Protein AF-A0A9E5ZB13-F1 (afdb_monomer_lite)

Foldseek 3Di:
DDDDDPDDPPDDPPDDDPPPPPDDDDDPVCCPDPNVPDDPVNVVVVVCLVVVPDDPVDPPPDAPAQWDWDQDPVRDTDTDRDDDQWGAHPVGDIDGDPPRDDPVNDDPPPCDPVNVDPPD

Secondary structure (DSSP, 8-state):
---------S------S---TTS----TTGGGSGGGG--HHHHHHHHHHHS-SS----S-----TTEEEEE-TTS-EEEEE--SSEEE-TTS-EEEPTT-S-GGGSPTTTS-TTTT----

Radius of gyration: 36.67 Å; chains: 1; bounding box: 82×42×109 Å

Structure (mmCIF, N/CA/C/O backbone):
data_AF-A0A9E5ZB13-F1
#
_entry.id   AF-A0A9E5ZB13-F1
#
loop_
_atom_site.group_PDB
_atom_site.id
_atom_site.type_symbol
_atom_site.label_atom_id
_atom_site.label_alt_id
_atom_site.label_comp_id
_atom_site.label_asym_id
_atom_site.label_entity_id
_atom_site.label_seq_id
_atom_site.pdbx_PDB_ins_code
_atom_site.Cartn_x
_atom_site.Cartn_y
_atom_site.Cartn_z
_atom_site.occupancy
_atom_site.B_iso_or_equiv
_atom_site.auth_seq_id
_atom_site.auth_comp_id
_atom_site.auth_asym_id
_atom_site.auth_atom_id
_atom_site.pdbx_PDB_model_num
ATOM 1 N N . MET A 1 1 ? 55.269 -24.039 -72.974 1.00 47.28 1 MET A N 1
ATOM 2 C CA . MET A 1 1 ? 54.910 -24.785 -71.750 1.00 47.28 1 MET A CA 1
ATOM 3 C C . MET A 1 1 ? 53.584 -24.228 -71.261 1.00 47.28 1 MET A C 1
ATOM 5 O O . MET A 1 1 ? 53.558 -23.143 -70.702 1.00 47.28 1 MET A O 1
ATOM 9 N N . VAL A 1 2 ? 52.473 -24.864 -71.638 1.00 56.59 2 VAL A N 1
ATOM 10 C CA . VAL A 1 2 ? 51.118 -24.350 -71.385 1.00 56.59 2 VAL A CA 1
ATOM 11 C C . VAL A 1 2 ? 50.408 -25.305 -70.431 1.00 56.59 2 VAL A C 1
ATOM 13 O O . VAL A 1 2 ? 50.474 -26.515 -70.625 1.00 56.59 2 VAL A O 1
ATOM 16 N N . LYS A 1 3 ? 49.658 -24.691 -69.510 1.00 50.47 3 LYS A N 1
ATOM 17 C CA . LYS A 1 3 ? 48.569 -25.216 -68.669 1.00 50.47 3 LYS A CA 1
ATOM 18 C C . LYS A 1 3 ? 48.959 -25.617 -67.244 1.00 50.47 3 LYS A C 1
ATOM 20 O O . LYS A 1 3 ? 49.215 -26.768 -66.920 1.00 50.47 3 LYS A O 1
ATOM 25 N N . SER A 1 4 ? 48.882 -24.593 -66.391 1.00 66.25 4 SER A N 1
ATOM 26 C CA . SER A 1 4 ? 48.310 -24.661 -65.043 1.00 66.25 4 SER A CA 1
ATOM 27 C C . SER A 1 4 ? 47.117 -25.620 -64.991 1.00 66.25 4 SER A C 1
ATOM 29 O O . SER A 1 4 ? 46.242 -25.573 -65.859 1.00 66.25 4 SER A O 1
ATOM 31 N N . SER A 1 5 ? 47.077 -26.489 -63.984 1.00 53.31 5 SER A N 1
ATOM 32 C CA . SER A 1 5 ? 45.902 -27.291 -63.639 1.00 53.31 5 SER A CA 1
ATOM 33 C C . SER A 1 5 ? 45.980 -27.686 -62.167 1.00 53.31 5 SER A C 1
ATOM 35 O O . SER A 1 5 ? 46.468 -28.763 -61.832 1.00 53.31 5 SER A O 1
ATOM 37 N N . ILE A 1 6 ? 45.490 -26.821 -61.275 1.00 57.84 6 ILE A N 1
ATOM 38 C CA . ILE A 1 6 ? 45.110 -27.255 -59.928 1.00 57.84 6 ILE A CA 1
ATOM 39 C C . ILE A 1 6 ? 43.789 -28.025 -60.081 1.00 57.84 6 ILE A C 1
ATOM 41 O O . ILE A 1 6 ? 42.693 -27.479 -60.182 1.00 57.84 6 ILE A O 1
ATOM 45 N N . SER A 1 7 ? 43.928 -29.327 -60.309 1.00 52.50 7 SER A N 1
ATOM 46 C CA . SER A 1 7 ? 42.820 -30.241 -60.554 1.00 52.50 7 SER A CA 1
ATOM 47 C C . SER A 1 7 ? 41.974 -30.389 -59.288 1.00 52.50 7 SER A C 1
ATOM 49 O O . SER A 1 7 ? 42.407 -31.028 -58.337 1.00 52.50 7 SER A O 1
ATOM 51 N N . LYS A 1 8 ? 40.762 -29.817 -59.314 1.00 58.50 8 LYS A N 1
ATOM 52 C CA . LYS A 1 8 ? 39.548 -30.274 -58.609 1.00 58.50 8 LYS A CA 1
ATOM 53 C C . LYS A 1 8 ? 39.780 -30.932 -57.235 1.00 58.50 8 LYS A C 1
ATOM 55 O O . LYS A 1 8 ? 39.592 -32.134 -57.080 1.00 58.50 8 LYS A O 1
ATOM 60 N N . VAL A 1 9 ? 40.031 -30.122 -56.212 1.00 54.69 9 VAL A N 1
ATOM 61 C CA . VAL A 1 9 ? 39.358 -30.353 -54.926 1.00 54.69 9 VAL A CA 1
ATOM 62 C C . VAL A 1 9 ? 38.198 -29.361 -54.873 1.00 54.69 9 VAL A C 1
ATOM 64 O O . VAL A 1 9 ? 38.445 -28.160 -54.966 1.00 54.69 9 VAL A O 1
ATOM 67 N N . PRO A 1 10 ? 36.932 -29.805 -54.817 1.00 63.12 10 PRO A N 1
ATOM 68 C CA . PRO A 1 10 ? 35.786 -28.902 -54.930 1.00 63.12 10 PRO A CA 1
ATOM 69 C C . PRO A 1 10 ? 35.593 -27.932 -53.744 1.00 63.12 10 PRO A C 1
ATOM 71 O O . PRO A 1 10 ? 34.602 -27.219 -53.732 1.00 63.12 10 PRO A O 1
ATOM 74 N N . PHE A 1 11 ? 36.542 -27.827 -52.807 1.00 57.78 11 PHE A N 1
ATOM 75 C CA . PHE A 1 11 ? 36.650 -26.732 -51.836 1.00 57.78 11 PHE A CA 1
ATOM 76 C C . PHE A 1 11 ? 38.134 -26.419 -51.586 1.00 57.78 11 PHE A C 1
ATOM 78 O O . PHE A 1 11 ? 38.771 -26.996 -50.707 1.00 57.78 11 PHE A O 1
ATOM 85 N N . ALA A 1 12 ? 38.726 -25.530 -52.383 1.00 50.41 12 ALA A N 1
ATOM 86 C CA . ALA A 1 12 ? 39.995 -24.918 -52.004 1.00 50.41 12 ALA A CA 1
ATOM 87 C C . ALA A 1 12 ? 39.713 -23.906 -50.883 1.00 50.41 12 ALA A C 1
ATOM 89 O O . ALA A 1 12 ? 38.945 -22.967 -51.086 1.00 50.41 12 ALA A O 1
ATOM 90 N N . ILE A 1 13 ? 40.315 -24.086 -49.705 1.00 57.66 13 ILE A N 1
ATOM 91 C CA . ILE A 1 13 ? 40.350 -23.031 -48.687 1.00 57.66 13 ILE A CA 1
ATOM 92 C C . ILE A 1 13 ? 41.216 -21.902 -49.259 1.00 57.66 13 ILE A C 1
ATOM 94 O O . ILE A 1 13 ? 42.441 -22.021 -49.310 1.00 57.66 13 ILE A O 1
ATOM 98 N N . SER A 1 14 ? 40.588 -20.817 -49.716 1.00 54.59 14 SER A N 1
ATOM 99 C CA . SER A 1 14 ? 41.274 -19.541 -49.938 1.00 54.59 14 SER A CA 1
ATOM 100 C C . SER A 1 14 ? 41.779 -19.043 -48.588 1.00 54.59 14 SER A C 1
ATOM 102 O O . SER A 1 14 ? 41.027 -18.461 -47.815 1.00 54.59 14 SER A O 1
ATOM 104 N N . SER A 1 15 ? 43.045 -19.305 -48.273 1.00 68.44 15 SER A N 1
ATOM 105 C CA . SER A 1 15 ? 43.731 -18.634 -47.171 1.00 68.44 15 SER A CA 1
ATOM 106 C C . SER A 1 15 ? 44.442 -17.379 -47.681 1.00 68.44 15 SER A C 1
ATOM 108 O O . SER A 1 15 ? 44.841 -17.330 -48.848 1.00 68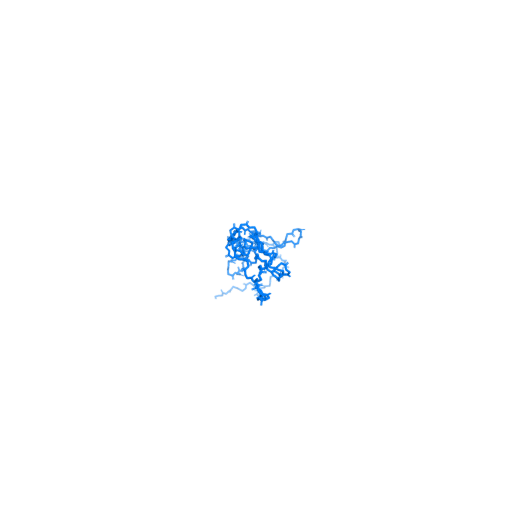.44 15 SER A O 1
ATOM 110 N N . ARG A 1 16 ? 44.665 -16.424 -46.760 1.00 59.31 16 ARG A N 1
ATOM 111 C CA . ARG A 1 16 ? 45.236 -15.062 -46.904 1.00 59.31 16 ARG A CA 1
ATOM 112 C C . ARG A 1 16 ? 44.113 -14.043 -47.101 1.00 59.31 16 ARG A C 1
ATOM 114 O O . ARG A 1 16 ? 43.695 -13.784 -48.215 1.00 59.31 16 ARG A O 1
ATOM 121 N N . VAL A 1 17 ? 43.528 -13.483 -46.058 1.00 51.56 17 VAL A N 1
ATOM 122 C CA . VAL A 1 17 ? 44.111 -12.833 -44.875 1.00 51.56 17 VAL A CA 1
ATOM 123 C C . VAL A 1 17 ? 43.334 -13.368 -43.660 1.00 51.56 17 VAL A C 1
ATOM 125 O O . VAL A 1 17 ? 42.331 -14.047 -43.854 1.00 51.56 17 VAL A O 1
ATOM 128 N N . ALA A 1 18 ? 43.727 -13.111 -42.413 1.00 53.81 18 ALA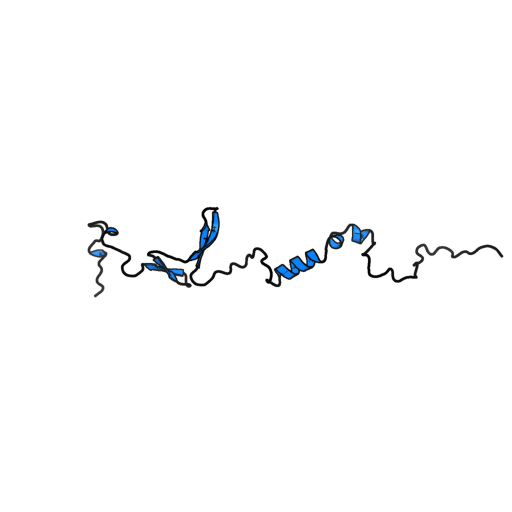 A N 1
ATOM 129 C CA . ALA A 1 18 ? 42.677 -13.033 -41.399 1.00 53.81 18 ALA A CA 1
ATOM 130 C C . ALA A 1 18 ? 41.688 -11.997 -41.948 1.00 53.81 18 ALA A C 1
ATOM 132 O O . ALA A 1 18 ? 42.074 -10.835 -42.084 1.00 53.81 18 ALA A O 1
ATOM 133 N N . ASP A 1 19 ? 40.510 -12.429 -42.412 1.00 62.50 19 ASP A N 1
ATOM 134 C CA . ASP A 1 19 ? 39.435 -11.482 -42.656 1.00 62.50 19 ASP A CA 1
ATOM 135 C C . ASP A 1 19 ? 39.287 -10.766 -41.327 1.00 62.50 19 ASP A C 1
ATOM 137 O O . ASP A 1 19 ? 39.143 -11.398 -40.276 1.00 62.50 19 ASP A O 1
ATOM 141 N N . SER A 1 20 ? 39.613 -9.484 -41.375 1.00 55.00 20 SER A N 1
ATOM 142 C CA . SER A 1 20 ? 39.832 -8.662 -40.207 1.00 55.00 20 SER A CA 1
ATOM 143 C C . SER A 1 20 ? 38.664 -8.910 -39.260 1.00 55.00 20 SER A C 1
ATOM 145 O O . SER A 1 20 ? 37.521 -8.727 -39.676 1.00 55.00 20 SER A O 1
ATOM 147 N N . LEU A 1 21 ? 38.946 -9.326 -38.018 1.00 56.09 21 LEU A N 1
ATOM 148 C CA . LEU A 1 21 ? 37.982 -9.513 -36.921 1.00 56.09 21 LEU A CA 1
ATOM 149 C C . LEU A 1 21 ? 37.303 -8.177 -36.530 1.00 56.09 21 LEU A C 1
ATOM 151 O O . LEU A 1 21 ? 37.209 -7.830 -35.358 1.00 56.09 21 LEU A O 1
ATOM 155 N N . ALA A 1 22 ? 36.894 -7.367 -37.502 1.00 60.69 22 ALA A N 1
ATOM 156 C CA . ALA A 1 22 ? 36.469 -5.996 -37.306 1.00 60.69 22 ALA A CA 1
ATOM 157 C C . ALA A 1 22 ? 35.208 -5.610 -38.086 1.00 60.69 22 ALA A C 1
ATOM 159 O O . ALA A 1 22 ? 34.752 -4.500 -37.872 1.00 60.69 22 ALA A O 1
ATOM 160 N N . ASN A 1 23 ? 34.602 -6.467 -38.926 1.00 60.03 23 ASN A N 1
ATOM 161 C CA . ASN A 1 23 ? 33.357 -6.102 -39.627 1.00 60.03 23 ASN A CA 1
ATOM 162 C C . ASN A 1 23 ? 32.342 -7.261 -39.757 1.00 60.03 23 ASN A C 1
ATOM 164 O O . ASN A 1 23 ? 31.840 -7.514 -40.849 1.00 60.03 23 ASN A O 1
ATOM 168 N N . GLY A 1 24 ? 32.018 -7.936 -38.649 1.00 65.56 24 GLY A N 1
ATOM 169 C CA . GLY A 1 24 ? 30.868 -8.852 -38.556 1.00 65.56 24 GLY A CA 1
ATOM 170 C C . GLY A 1 24 ? 31.017 -10.216 -39.248 1.00 65.56 24 GLY A C 1
ATOM 171 O O . GLY A 1 24 ? 31.921 -10.450 -40.046 1.00 65.56 24 GLY A O 1
ATOM 172 N N . GLU A 1 25 ? 30.118 -11.142 -38.910 1.00 73.81 25 GLU A N 1
ATOM 173 C CA . GLU A 1 25 ? 30.077 -12.492 -39.482 1.00 73.81 25 GLU A CA 1
ATOM 174 C C . GLU A 1 25 ? 29.278 -12.522 -40.803 1.00 73.81 25 GLU A C 1
ATOM 176 O O . GLU A 1 25 ? 28.158 -12.014 -40.885 1.00 73.81 25 GLU A O 1
ATOM 181 N N . TYR A 1 26 ? 29.839 -13.140 -41.853 1.00 74.06 26 TYR A N 1
ATOM 182 C CA . TYR A 1 26 ? 29.246 -13.197 -43.204 1.00 74.06 26 TYR A CA 1
ATOM 183 C C . TYR A 1 26 ? 28.612 -14.544 -43.577 1.00 74.06 26 TYR A C 1
ATOM 185 O O . TYR A 1 26 ? 28.092 -14.680 -44.689 1.00 74.06 26 TYR A O 1
ATOM 193 N N . ASP A 1 27 ? 28.640 -15.535 -42.686 1.00 80.19 27 ASP A N 1
ATOM 194 C CA . ASP A 1 27 ? 28.044 -16.846 -42.948 1.00 80.19 27 ASP A CA 1
ATOM 195 C C . ASP A 1 27 ? 26.530 -16.712 -43.253 1.00 80.19 27 ASP A C 1
ATOM 197 O O . ASP A 1 27 ? 25.784 -16.147 -42.443 1.00 80.19 27 ASP A O 1
ATOM 201 N N . PRO A 1 28 ? 26.044 -17.215 -44.410 1.00 83.75 28 PRO A N 1
ATOM 202 C CA . PRO A 1 28 ? 24.628 -17.190 -44.770 1.00 83.75 28 PRO A CA 1
ATOM 203 C C . PRO A 1 28 ? 23.684 -17.820 -43.741 1.00 83.75 28 PRO A C 1
ATOM 205 O O . PRO A 1 28 ? 22.526 -17.402 -43.678 1.00 83.75 28 PRO A O 1
ATOM 208 N N . ILE A 1 29 ? 24.143 -18.806 -42.959 1.00 86.38 29 ILE A N 1
ATOM 209 C CA . ILE A 1 29 ? 23.334 -19.434 -41.902 1.00 86.38 29 ILE A CA 1
ATOM 210 C C . ILE A 1 29 ? 23.226 -18.495 -40.701 1.00 86.38 29 ILE A C 1
ATOM 212 O O . ILE A 1 29 ? 22.122 -18.232 -40.222 1.00 86.38 29 ILE A O 1
ATOM 216 N N . PHE A 1 30 ? 24.353 -17.934 -40.255 1.00 84.19 30 PHE A N 1
ATOM 217 C CA . PHE A 1 30 ? 24.375 -16.972 -39.157 1.00 84.19 30 PHE A CA 1
ATOM 218 C C . PHE A 1 30 ? 23.485 -15.758 -39.446 1.00 84.19 30 PHE A C 1
ATOM 220 O O . PHE A 1 30 ? 22.622 -15.433 -38.632 1.00 84.19 30 PHE A O 1
ATOM 227 N N . ARG A 1 31 ? 23.595 -15.155 -40.639 1.00 84.12 31 ARG A N 1
ATOM 228 C CA . ARG A 1 31 ? 22.816 -13.962 -41.039 1.00 84.12 31 ARG A CA 1
ATOM 229 C C . ARG A 1 31 ? 21.296 -14.167 -41.106 1.00 84.12 31 ARG A C 1
ATOM 231 O O . ARG A 1 31 ? 20.563 -13.185 -41.141 1.00 84.12 31 ARG A O 1
ATOM 238 N N . GLN A 1 32 ? 20.818 -15.409 -41.163 1.00 88.25 32 GLN A N 1
ATOM 239 C CA . GLN A 1 32 ? 19.384 -15.743 -41.131 1.00 88.25 32 GLN A CA 1
ATOM 240 C C . GLN A 1 32 ? 18.918 -16.222 -39.753 1.00 88.25 32 GLN A C 1
ATOM 242 O O . GLN A 1 32 ? 17.731 -16.471 -39.546 1.00 88.25 32 GLN A O 1
ATOM 247 N N . SER A 1 33 ? 19.847 -16.387 -38.814 1.00 89.81 33 SER A N 1
ATOM 248 C CA . SER A 1 33 ? 19.545 -16.870 -37.477 1.00 89.81 33 SER A CA 1
ATOM 249 C C . SER A 1 33 ? 19.023 -15.752 -36.575 1.00 89.81 33 SER A C 1
ATOM 251 O O . SER A 1 33 ? 19.304 -14.569 -36.774 1.00 89.81 33 SER A O 1
ATOM 253 N N . VAL A 1 34 ? 18.338 -16.154 -35.506 1.00 87.81 34 VAL A N 1
ATOM 254 C CA . VAL A 1 34 ? 17.961 -15.259 -34.401 1.00 87.81 34 VAL A CA 1
ATOM 255 C C . VAL A 1 34 ? 19.177 -14.635 -33.705 1.00 87.81 34 VAL A C 1
ATOM 257 O O . VAL A 1 34 ? 19.052 -13.575 -33.103 1.00 87.81 34 VAL A O 1
ATOM 260 N N . ALA A 1 35 ? 20.358 -15.256 -33.813 1.00 86.81 35 ALA A N 1
ATOM 261 C CA . ALA A 1 35 ? 21.582 -14.787 -33.171 1.00 86.81 35 ALA A CA 1
ATOM 262 C C . ALA A 1 35 ? 22.203 -13.572 -33.878 1.00 86.81 35 ALA A C 1
ATOM 264 O O . ALA A 1 35 ? 22.810 -12.740 -33.214 1.00 86.81 35 ALA A O 1
ATOM 265 N N . SER A 1 36 ? 22.004 -13.411 -35.195 1.00 88.00 36 SER A N 1
ATOM 266 C CA . SER A 1 36 ? 22.532 -12.252 -35.938 1.00 88.00 36 SER A CA 1
ATOM 267 C C . SER A 1 36 ? 21.897 -10.924 -35.520 1.00 88.00 36 SER A C 1
ATOM 269 O O . SER A 1 36 ? 22.459 -9.873 -35.824 1.00 88.00 36 SER A O 1
ATOM 271 N N . GLY A 1 37 ? 20.724 -10.959 -34.885 1.00 87.12 37 GLY A N 1
ATOM 272 C CA . GLY A 1 37 ? 20.038 -9.772 -34.380 1.00 87.12 37 GLY A CA 1
ATOM 273 C C . GLY A 1 37 ? 20.436 -9.383 -32.959 1.00 87.12 37 GLY A C 1
ATOM 274 O O . GLY A 1 37 ? 20.004 -8.331 -32.509 1.00 87.12 37 GLY A O 1
ATOM 275 N N . ILE A 1 38 ? 21.229 -10.208 -32.265 1.00 89.19 38 ILE A N 1
ATOM 276 C CA . ILE A 1 38 ? 21.681 -9.914 -30.904 1.00 89.19 38 ILE A CA 1
ATOM 277 C C . ILE A 1 38 ? 22.821 -8.902 -30.988 1.00 89.19 38 ILE A C 1
ATOM 279 O O . ILE A 1 38 ? 23.885 -9.167 -31.548 1.00 89.19 38 ILE A O 1
ATOM 283 N N . THR A 1 39 ? 22.584 -7.732 -30.421 1.00 88.88 39 THR A N 1
ATOM 284 C CA . THR A 1 39 ? 23.515 -6.609 -30.371 1.00 88.88 39 THR A CA 1
ATOM 285 C C . THR A 1 39 ? 24.145 -6.476 -28.9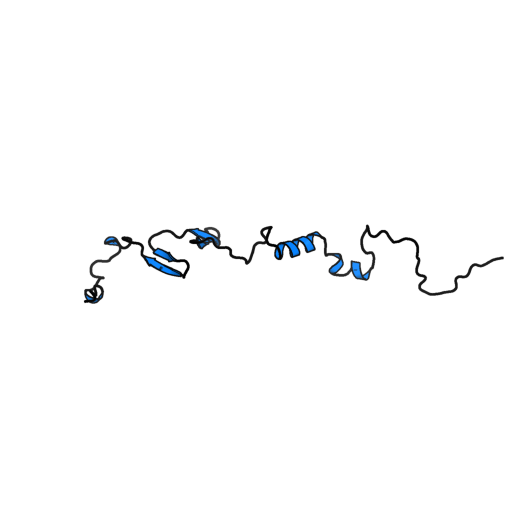86 1.00 88.88 39 THR A C 1
ATOM 287 O O . THR A 1 39 ? 23.709 -7.090 -28.010 1.00 88.88 39 THR A O 1
ATOM 290 N N . SER A 1 40 ? 25.169 -5.626 -28.867 1.00 85.88 40 SER A N 1
ATOM 291 C CA . SER A 1 40 ? 25.700 -5.232 -27.558 1.00 85.88 40 SER A CA 1
ATOM 292 C C . SER A 1 40 ? 24.627 -4.601 -26.664 1.00 85.88 40 SER A C 1
ATOM 294 O O . SER A 1 40 ? 24.681 -4.796 -25.455 1.00 85.88 40 SER A O 1
ATOM 296 N N . ASP A 1 41 ? 23.630 -3.921 -27.241 1.00 84.44 41 ASP A N 1
ATOM 297 C CA . ASP A 1 41 ? 22.517 -3.331 -26.492 1.00 84.44 41 ASP A CA 1
ATOM 298 C C . ASP A 1 41 ? 21.606 -4.404 -25.886 1.00 84.44 41 ASP A C 1
ATOM 300 O O . ASP A 1 41 ? 21.151 -4.251 -24.754 1.00 84.44 41 ASP A O 1
ATOM 304 N N . ASP A 1 42 ? 21.370 -5.513 -26.595 1.00 86.12 42 AS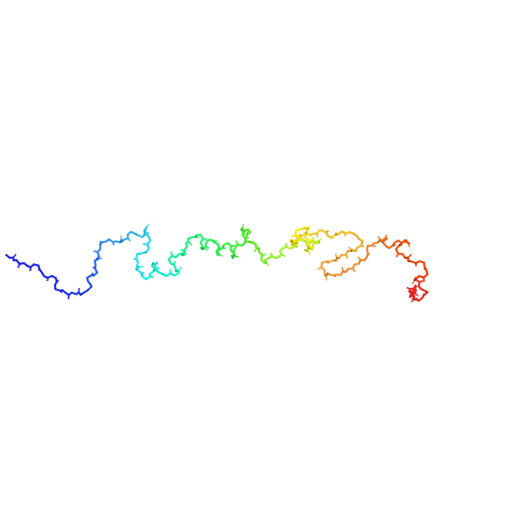P A N 1
ATOM 305 C CA . ASP A 1 42 ? 20.595 -6.642 -26.066 1.00 86.12 42 ASP A CA 1
ATOM 306 C C . ASP A 1 42 ? 21.310 -7.287 -24.871 1.00 86.12 42 ASP A C 1
ATOM 308 O O . ASP A 1 42 ? 20.691 -7.546 -23.838 1.00 86.12 42 ASP A O 1
ATOM 312 N N . ILE A 1 43 ? 22.634 -7.458 -24.969 1.00 83.75 43 ILE A N 1
ATOM 313 C CA . ILE A 1 43 ? 23.472 -7.985 -23.880 1.00 83.75 43 ILE A CA 1
ATOM 314 C C . ILE A 1 43 ? 23.487 -7.019 -22.689 1.00 83.75 43 ILE A C 1
ATOM 316 O O . ILE A 1 43 ? 23.382 -7.460 -21.548 1.00 83.75 43 ILE A O 1
ATOM 320 N N . VAL A 1 44 ? 23.590 -5.707 -22.931 1.00 83.81 44 VAL A N 1
ATOM 321 C CA . VAL A 1 44 ? 23.540 -4.681 -21.876 1.00 83.81 44 VAL A CA 1
ATOM 322 C C . VAL A 1 44 ? 22.183 -4.673 -21.181 1.00 83.81 44 VAL A C 1
ATOM 324 O O . VAL A 1 44 ? 22.143 -4.553 -19.963 1.00 83.81 44 VAL A O 1
ATOM 327 N N . ARG A 1 45 ? 21.078 -4.849 -21.913 1.00 81.44 45 ARG A N 1
ATOM 328 C CA . ARG A 1 45 ? 19.732 -4.923 -21.325 1.00 81.44 45 ARG A CA 1
ATOM 329 C C . ARG A 1 45 ? 19.558 -6.153 -20.439 1.00 81.44 45 ARG A C 1
ATOM 331 O O . ARG A 1 45 ? 19.062 -6.012 -19.329 1.00 81.44 45 ARG A O 1
ATOM 338 N N . TRP A 1 46 ? 20.001 -7.329 -20.885 1.00 84.75 46 TRP A N 1
ATOM 339 C CA . TRP A 1 46 ? 19.978 -8.535 -20.048 1.00 84.75 46 TRP A CA 1
ATOM 340 C C . TRP A 1 46 ? 20.905 -8.413 -18.841 1.00 84.75 46 TRP A C 1
ATOM 342 O O . TRP A 1 46 ? 20.530 -8.812 -17.746 1.00 84.75 46 TRP A O 1
ATOM 352 N N . ASN A 1 47 ? 22.092 -7.825 -19.021 1.00 75.69 47 ASN A N 1
ATOM 353 C CA . ASN A 1 47 ? 23.005 -7.570 -17.912 1.00 75.69 47 ASN A CA 1
ATOM 354 C C . ASN A 1 47 ? 22.438 -6.534 -16.925 1.00 75.69 47 ASN A C 1
ATOM 356 O O . ASN A 1 47 ? 22.616 -6.687 -15.726 1.00 75.69 47 ASN A O 1
ATOM 360 N N . GLY A 1 48 ? 21.725 -5.514 -17.401 1.00 68.50 48 GLY A N 1
ATOM 361 C CA . GLY A 1 48 ? 21.039 -4.535 -16.556 1.00 68.50 48 GLY A CA 1
ATOM 362 C C . GLY A 1 48 ? 19.900 -5.148 -15.739 1.00 68.50 48 GLY A C 1
ATOM 363 O O . GLY A 1 48 ? 19.734 -4.784 -14.582 1.00 68.50 48 GLY A O 1
ATOM 364 N N . ASP A 1 49 ? 19.186 -6.126 -16.306 1.00 70.00 49 ASP A N 1
ATOM 365 C CA . ASP A 1 49 ? 18.136 -6.898 -15.620 1.00 70.00 49 ASP A CA 1
ATOM 366 C C . ASP A 1 49 ? 18.691 -7.761 -14.467 1.00 70.00 49 ASP A C 1
ATOM 368 O O . ASP A 1 49 ? 18.019 -7.977 -13.465 1.00 70.00 49 ASP A O 1
ATOM 372 N N . ILE A 1 50 ? 19.946 -8.221 -14.566 1.00 67.25 50 ILE A N 1
ATOM 373 C CA . ILE A 1 50 ? 20.611 -9.027 -13.519 1.00 67.25 50 ILE A CA 1
ATOM 374 C C . ILE A 1 50 ? 21.460 -8.200 -12.539 1.00 67.25 50 ILE A C 1
ATOM 376 O O . ILE A 1 50 ? 21.800 -8.693 -11.462 1.00 67.25 50 ILE A O 1
ATOM 380 N N . THR A 1 51 ? 21.836 -6.967 -12.894 1.00 62.25 51 THR A N 1
ATOM 381 C CA . THR A 1 51 ? 22.602 -6.043 -12.044 1.00 62.25 51 THR A CA 1
ATOM 382 C C . THR A 1 51 ? 21.860 -4.719 -11.930 1.00 62.25 51 THR A C 1
ATOM 384 O O . THR A 1 51 ? 22.229 -3.741 -12.577 1.00 62.25 51 THR A O 1
ATOM 387 N N . GLU A 1 52 ? 20.801 -4.713 -11.125 1.00 58.16 52 GLU A N 1
ATOM 388 C CA . GLU A 1 52 ? 19.888 -3.595 -10.850 1.00 58.16 52 GLU A CA 1
ATOM 389 C C . GLU A 1 52 ? 20.610 -2.280 -10.497 1.00 58.16 52 GLU A C 1
ATOM 391 O O . GLU A 1 52 ? 20.798 -1.924 -9.336 1.00 58.16 52 GLU A O 1
ATOM 396 N N . THR A 1 53 ? 21.057 -1.555 -11.521 1.00 61.28 53 THR A N 1
ATOM 397 C CA . THR A 1 53 ? 21.670 -0.221 -11.392 1.00 61.28 53 THR A CA 1
ATOM 398 C C . THR A 1 53 ? 21.015 0.796 -12.327 1.00 61.28 53 THR A C 1
ATOM 400 O O . THR A 1 53 ? 21.242 1.989 -12.183 1.00 61.28 53 THR A O 1
ATOM 403 N N . GLU A 1 54 ? 20.150 0.340 -13.231 1.00 48.75 54 GLU A N 1
ATOM 404 C CA . GLU A 1 54 ? 19.200 1.168 -13.969 1.00 48.75 54 GLU A CA 1
ATOM 405 C C . GLU A 1 54 ? 17.809 0.588 -13.718 1.00 48.75 54 GLU A C 1
ATOM 407 O O . GLU A 1 54 ? 17.684 -0.640 -13.682 1.00 48.75 54 GLU A O 1
ATOM 412 N N . PRO A 1 55 ? 16.768 1.418 -13.541 1.00 51.97 55 PRO A N 1
ATOM 413 C CA . PRO A 1 55 ? 15.431 0.917 -13.293 1.00 51.97 55 PRO A CA 1
ATOM 414 C C . PRO A 1 55 ? 14.910 0.237 -14.568 1.00 51.97 55 PRO A C 1
ATOM 416 O O . PRO A 1 55 ? 14.280 0.867 -15.421 1.00 51.97 55 PRO A O 1
ATOM 419 N N . SER A 1 56 ? 15.126 -1.075 -14.697 1.00 51.38 56 SER A N 1
ATOM 420 C CA . SER A 1 56 ? 14.078 -1.928 -15.253 1.00 51.38 56 SER A CA 1
ATOM 421 C C . SER A 1 56 ? 12.827 -1.666 -14.405 1.00 51.38 56 SER A C 1
ATOM 423 O O . SER A 1 56 ? 12.970 -1.434 -13.206 1.00 51.38 56 SER A O 1
ATOM 425 N N . PRO A 1 57 ? 11.603 -1.597 -14.961 1.00 54.19 57 PRO A N 1
ATOM 426 C CA . PRO A 1 57 ? 10.420 -1.547 -14.110 1.00 54.19 57 PRO A CA 1
ATOM 427 C C . PRO A 1 57 ? 10.423 -2.856 -13.315 1.00 54.19 57 PRO A C 1
ATOM 429 O O . PRO A 1 57 ? 10.188 -3.912 -13.914 1.00 54.19 57 PRO A O 1
ATOM 432 N N . PRO A 1 58 ? 10.771 -2.844 -12.022 1.00 54.75 58 PRO A N 1
ATOM 433 C CA . PRO A 1 58 ? 11.150 -4.079 -11.393 1.00 54.75 58 PRO A CA 1
ATOM 434 C C . PRO A 1 58 ? 9.881 -4.739 -10.851 1.00 54.75 58 PRO A C 1
ATOM 436 O O . PRO A 1 58 ? 8.985 -4.092 -10.313 1.00 54.75 58 PRO A O 1
ATOM 439 N N . PHE A 1 59 ? 9.801 -6.063 -10.978 1.00 57.97 59 PHE A N 1
ATOM 440 C CA . PHE A 1 59 ? 9.015 -6.865 -10.034 1.00 57.97 59 PHE A CA 1
ATOM 441 C C . PHE A 1 59 ? 9.748 -6.995 -8.681 1.00 57.97 59 PHE A C 1
ATOM 443 O O . PHE A 1 59 ? 9.278 -7.703 -7.791 1.00 57.97 59 PHE A O 1
ATOM 450 N N . ASN A 1 60 ? 10.883 -6.308 -8.499 1.00 58.41 60 ASN A N 1
ATOM 451 C CA . ASN A 1 60 ? 11.321 -5.856 -7.186 1.00 58.41 60 ASN A CA 1
ATOM 452 C C . ASN A 1 60 ? 10.312 -4.784 -6.740 1.00 58.41 60 ASN A C 1
ATOM 454 O O . ASN A 1 60 ? 10.089 -3.786 -7.415 1.00 58.41 60 ASN A O 1
ATOM 458 N N . LEU A 1 61 ? 9.613 -5.056 -5.647 1.00 69.06 61 LEU A N 1
ATOM 459 C CA . LEU A 1 61 ? 8.676 -4.124 -5.046 1.00 69.06 61 LEU A CA 1
ATOM 460 C C . LEU A 1 61 ? 9.341 -3.598 -3.772 1.00 69.06 61 LEU A C 1
ATOM 462 O O . LEU A 1 61 ? 8.997 -4.021 -2.666 1.00 69.06 61 LEU A O 1
ATOM 466 N N . GLU A 1 62 ? 10.387 -2.781 -3.927 1.00 79.44 62 GLU A N 1
ATOM 467 C CA . GLU A 1 62 ? 11.049 -2.143 -2.788 1.00 79.44 62 GLU A CA 1
ATOM 468 C C . GLU A 1 62 ? 10.100 -1.118 -2.160 1.00 79.44 62 GLU A C 1
ATOM 470 O O . GLU A 1 62 ? 9.842 -0.059 -2.717 1.00 79.44 62 GLU A O 1
ATOM 475 N N . LEU A 1 63 ? 9.569 -1.447 -0.982 1.00 82.62 63 LEU A 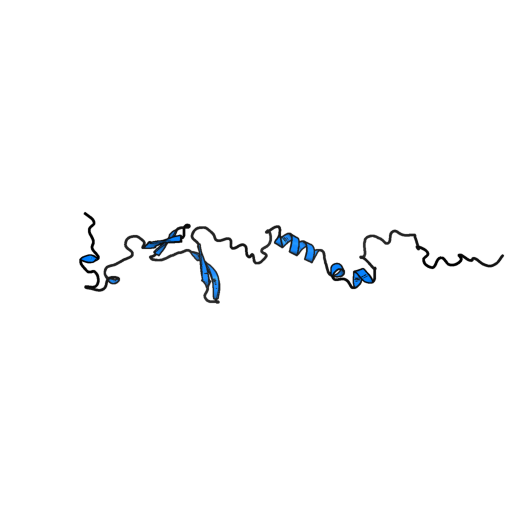N 1
ATOM 476 C CA . LEU A 1 63 ? 8.655 -0.589 -0.239 1.00 82.62 63 LEU A CA 1
ATOM 477 C C . LEU A 1 63 ? 9.355 -0.049 1.013 1.00 82.62 63 LEU A C 1
ATOM 479 O O . LEU A 1 63 ? 9.656 -0.829 1.925 1.00 82.62 63 LEU A O 1
ATOM 483 N N . PRO A 1 64 ? 9.598 1.270 1.112 1.00 83.44 64 PRO A N 1
ATOM 484 C CA . PRO A 1 64 ? 10.201 1.856 2.300 1.00 83.44 64 PRO A CA 1
ATOM 485 C C . PRO A 1 64 ? 9.374 1.591 3.564 1.00 83.44 64 PRO A C 1
ATOM 487 O O . PRO A 1 64 ? 8.144 1.504 3.531 1.00 83.44 64 PRO A O 1
ATOM 490 N N . ASN A 1 65 ? 10.044 1.514 4.716 1.00 81.62 65 ASN A N 1
ATOM 491 C CA . ASN A 1 65 ? 9.373 1.235 5.985 1.00 81.62 65 ASN A CA 1
ATOM 492 C C . ASN A 1 65 ? 8.233 2.237 6.269 1.00 81.62 65 ASN A C 1
ATOM 494 O O . ASN A 1 65 ? 8.410 3.453 6.153 1.00 81.62 65 ASN A O 1
ATOM 498 N N . GLY A 1 66 ? 7.069 1.724 6.677 1.00 80.88 66 GLY A N 1
ATOM 499 C CA . GLY A 1 66 ? 5.882 2.533 6.978 1.00 80.88 66 GLY A CA 1
ATOM 500 C C . GLY A 1 66 ? 5.120 3.059 5.751 1.00 80.88 66 GLY A C 1
ATOM 501 O O . GLY A 1 66 ? 4.270 3.945 5.896 1.00 80.88 66 GLY A O 1
ATOM 502 N N . LYS A 1 67 ? 5.420 2.551 4.550 1.00 85.81 67 LYS A N 1
ATOM 503 C CA . LYS A 1 67 ? 4.643 2.784 3.325 1.00 85.81 67 LYS A CA 1
ATOM 504 C C . LYS A 1 67 ? 3.798 1.555 2.979 1.00 85.81 67 LYS A C 1
ATOM 506 O O . LYS A 1 67 ? 4.097 0.446 3.409 1.00 85.81 67 LYS A O 1
ATOM 511 N N . ILE A 1 68 ? 2.757 1.773 2.184 1.00 87.06 68 ILE A N 1
ATOM 512 C CA . ILE A 1 68 ? 1.932 0.739 1.539 1.00 87.06 68 ILE A CA 1
ATOM 513 C C . ILE A 1 68 ? 1.744 1.087 0.063 1.00 87.06 68 ILE A C 1
ATOM 515 O O . ILE A 1 68 ? 1.764 2.268 -0.278 1.00 87.06 68 ILE A O 1
ATOM 519 N N . TYR A 1 69 ? 1.511 0.100 -0.802 1.00 89.81 69 TYR A N 1
ATOM 520 C CA . TYR A 1 69 ? 1.038 0.379 -2.160 1.00 89.81 69 TYR A CA 1
ATOM 521 C C . TYR A 1 69 ? -0.478 0.540 -2.173 1.00 89.81 69 TYR A C 1
ATOM 523 O O . TYR A 1 69 ? -1.215 -0.345 -1.736 1.00 89.81 69 TYR A O 1
ATOM 531 N N . LEU A 1 70 ? -0.941 1.668 -2.699 1.00 89.69 70 LEU A N 1
ATOM 532 C CA . LEU A 1 70 ? -2.349 1.958 -2.952 1.00 89.69 70 LEU A CA 1
ATOM 533 C C . LEU A 1 70 ? -2.518 2.461 -4.384 1.00 89.69 70 LEU A C 1
ATOM 535 O O . LEU A 1 70 ? -1.581 2.988 -4.972 1.00 89.69 70 LEU A O 1
ATOM 539 N N . GLY A 1 71 ? -3.717 2.312 -4.943 1.00 90.75 71 GLY A N 1
ATOM 540 C CA . GLY A 1 71 ? -4.049 2.924 -6.228 1.00 90.75 71 GLY A CA 1
ATOM 541 C C . GLY A 1 71 ? -4.063 4.451 -6.127 1.00 90.75 71 GLY A C 1
ATOM 542 O O . GLY A 1 71 ? -4.666 5.005 -5.206 1.00 90.75 71 GLY A O 1
ATOM 543 N N . ASP A 1 72 ? -3.424 5.129 -7.074 1.00 88.81 72 ASP A N 1
ATOM 544 C CA . ASP A 1 72 ? -3.524 6.573 -7.249 1.00 88.81 72 ASP A CA 1
ATOM 545 C C . ASP A 1 72 ? -4.779 6.967 -8.056 1.00 88.81 72 ASP A C 1
ATOM 547 O O . ASP A 1 72 ? -5.555 6.125 -8.517 1.00 88.81 72 ASP A O 1
ATOM 551 N N . GLY A 1 73 ? -4.985 8.273 -8.260 1.00 92.94 73 GLY A N 1
ATOM 552 C CA . GLY A 1 73 ? -6.111 8.798 -9.047 1.00 92.94 73 GLY A CA 1
ATOM 553 C C . GLY A 1 73 ? -6.103 8.397 -10.531 1.00 92.94 73 GLY A C 1
ATOM 554 O O . GLY A 1 73 ? -7.054 8.705 -11.247 1.00 92.94 73 GLY A O 1
ATOM 555 N N . THR A 1 74 ? -5.048 7.723 -10.994 1.00 94.88 74 THR A N 1
ATOM 556 C CA . THR A 1 74 ? -4.882 7.201 -12.356 1.00 94.88 74 THR A CA 1
ATOM 557 C C . THR A 1 74 ? -4.974 5.671 -12.425 1.00 94.88 74 THR A C 1
ATOM 559 O O . THR A 1 74 ? -4.802 5.100 -13.500 1.00 94.88 74 THR A O 1
ATOM 562 N N . ASN A 1 75 ? -5.332 5.011 -11.315 1.00 90.75 75 ASN A N 1
ATOM 563 C CA . ASN A 1 75 ? -5.375 3.554 -11.145 1.00 90.75 75 ASN A CA 1
ATOM 564 C C . ASN A 1 75 ? -4.001 2.862 -11.204 1.00 90.75 75 ASN A C 1
ATOM 566 O O . ASN A 1 75 ? -3.928 1.684 -11.558 1.00 90.75 75 ASN A O 1
ATOM 570 N N . GLN A 1 76 ? -2.919 3.557 -10.848 1.00 89.88 76 GLN A N 1
ATOM 571 C CA . GLN A 1 76 ? -1.588 2.958 -10.726 1.00 89.88 76 GLN A CA 1
ATOM 572 C C . GLN A 1 76 ? -1.202 2.745 -9.265 1.00 89.88 76 GLN A C 1
ATOM 574 O O . GLN A 1 76 ? -1.590 3.522 -8.399 1.00 89.88 76 GLN A O 1
ATOM 579 N N . ALA A 1 77 ? -0.447 1.685 -8.975 1.00 91.19 77 ALA A N 1
ATOM 580 C CA . ALA A 1 77 ? 0.077 1.466 -7.633 1.00 91.19 77 ALA A CA 1
ATOM 581 C C . ALA A 1 77 ? 1.116 2.547 -7.297 1.00 91.19 77 ALA A C 1
ATOM 583 O O . ALA A 1 77 ? 2.086 2.735 -8.026 1.00 91.19 77 ALA A O 1
ATOM 584 N N . ALA A 1 78 ? 0.914 3.234 -6.181 1.00 89.31 78 ALA A N 1
ATOM 585 C CA . ALA A 1 78 ? 1.794 4.261 -5.658 1.00 89.31 78 ALA A CA 1
ATOM 586 C C . ALA A 1 78 ? 2.069 4.008 -4.176 1.00 89.31 78 ALA A C 1
ATOM 588 O O . ALA A 1 78 ? 1.213 3.515 -3.438 1.00 89.31 78 ALA A O 1
ATOM 589 N N . GLU A 1 79 ? 3.267 4.370 -3.733 1.00 91.06 79 GLU A N 1
ATOM 590 C CA . GLU A 1 79 ? 3.645 4.294 -2.328 1.00 91.06 79 GLU A CA 1
ATOM 591 C C . GLU A 1 79 ? 2.958 5.398 -1.531 1.00 91.06 79 GLU A C 1
ATOM 593 O O . GLU A 1 79 ? 3.098 6.591 -1.811 1.00 91.06 79 GLU A O 1
ATOM 598 N N . VAL A 1 80 ? 2.247 5.008 -0.483 1.00 89.06 80 VAL A N 1
ATOM 599 C CA . VAL A 1 80 ? 1.499 5.924 0.369 1.00 89.06 80 VAL A CA 1
ATOM 600 C C . VAL A 1 80 ? 1.965 5.777 1.806 1.00 89.06 80 VAL A C 1
ATOM 602 O O . VAL A 1 80 ? 2.077 4.675 2.340 1.00 89.06 80 VAL A O 1
ATOM 605 N N . THR A 1 81 ? 2.239 6.916 2.449 1.00 87.00 81 THR A N 1
ATOM 606 C CA . THR A 1 81 ? 2.469 6.954 3.898 1.00 87.00 81 THR A CA 1
ATOM 607 C C . THR A 1 81 ? 1.143 6.733 4.593 1.00 87.00 81 THR A C 1
ATOM 609 O O . THR A 1 81 ? 0.190 7.475 4.350 1.00 87.00 81 THR A O 1
ATOM 612 N N . MET A 1 82 ? 1.086 5.751 5.483 1.00 81.38 82 MET A N 1
ATOM 613 C CA . MET A 1 82 ? -0.122 5.542 6.265 1.00 81.38 82 MET A CA 1
ATOM 614 C C . MET A 1 82 ? -0.407 6.742 7.164 1.00 81.38 82 MET A C 1
ATOM 616 O O . MET A 1 82 ? 0.473 7.251 7.856 1.00 81.38 82 MET A O 1
ATOM 620 N N . SER A 1 83 ? -1.649 7.212 7.126 1.00 82.38 83 SER A N 1
ATOM 621 C CA . SER A 1 83 ? -2.123 8.344 7.914 1.00 82.38 83 SER A CA 1
ATOM 622 C C . SER A 1 83 ? -3.591 8.144 8.282 1.00 82.38 83 SER A C 1
ATOM 624 O O . SER A 1 83 ? -4.308 7.398 7.616 1.00 82.38 83 SER A O 1
ATOM 626 N N . GLY A 1 84 ? -4.030 8.803 9.353 1.00 88.25 84 GLY A N 1
ATOM 627 C CA . GLY A 1 84 ? -5.404 8.733 9.840 1.00 88.25 84 GLY A CA 1
ATOM 628 C C . GLY A 1 84 ? -5.505 8.162 11.250 1.00 88.25 84 GLY A C 1
ATOM 629 O O . GLY A 1 84 ? -4.621 8.358 12.087 1.00 88.25 84 GLY A O 1
ATOM 630 N N . ASP A 1 85 ? -6.632 7.512 11.516 1.00 92.94 85 ASP A N 1
ATOM 631 C CA . ASP A 1 85 ? -7.007 7.044 12.850 1.00 92.94 85 ASP A CA 1
ATOM 632 C C . ASP A 1 85 ? -6.566 5.611 13.137 1.00 92.94 85 ASP A C 1
ATOM 634 O O . ASP A 1 85 ? -6.448 5.236 14.298 1.00 92.94 85 ASP A O 1
ATOM 638 N N . VAL A 1 86 ? -6.281 4.828 12.097 1.00 92.00 86 VAL A N 1
ATOM 639 C CA . VAL A 1 86 ? -5.771 3.460 12.207 1.00 92.00 86 VAL A CA 1
ATOM 640 C C . VAL A 1 86 ? -4.293 3.448 11.833 1.00 92.00 86 VAL A C 1
ATOM 642 O O . VAL A 1 86 ? -3.905 3.952 10.780 1.00 92.00 86 VAL A O 1
ATOM 645 N N . THR A 1 87 ? -3.471 2.855 12.691 1.00 87.69 87 THR A N 1
ATOM 646 C CA . THR A 1 87 ? -2.061 2.555 12.427 1.00 87.69 87 THR A CA 1
ATOM 647 C C . THR A 1 87 ? -1.917 1.080 12.068 1.00 87.69 87 THR A C 1
ATOM 649 O O . THR A 1 87 ? -2.566 0.248 12.702 1.00 87.69 87 THR A O 1
ATOM 652 N N . ILE A 1 88 ? -1.053 0.746 11.108 1.00 85.81 88 ILE A N 1
ATOM 653 C CA . ILE A 1 88 ? -0.563 -0.625 10.909 1.00 85.81 88 ILE A CA 1
ATOM 654 C C . ILE A 1 88 ? 0.918 -0.671 11.278 1.00 85.81 88 ILE A C 1
ATOM 656 O O . ILE A 1 88 ? 1.639 0.303 11.037 1.00 85.81 88 ILE A O 1
ATOM 660 N N . ASP A 1 89 ? 1.372 -1.779 11.845 1.00 83.62 89 ASP A N 1
ATOM 661 C CA . ASP A 1 89 ? 2.799 -2.054 11.971 1.00 83.62 89 ASP A CA 1
ATOM 662 C C . ASP A 1 89 ? 3.340 -2.846 10.768 1.00 83.62 89 ASP A C 1
ATOM 664 O O . ASP A 1 89 ? 2.612 -3.253 9.859 1.00 83.62 89 ASP A O 1
ATOM 668 N N . ASN A 1 90 ? 4.652 -3.070 10.760 1.00 74.94 90 ASN A N 1
ATOM 669 C CA . ASN A 1 90 ? 5.329 -3.821 9.704 1.00 74.94 90 ASN A CA 1
ATOM 670 C C . ASN A 1 90 ? 5.066 -5.341 9.746 1.00 74.94 90 ASN A C 1
ATOM 672 O O . ASN A 1 90 ? 5.484 -6.042 8.828 1.00 74.94 90 ASN A O 1
ATOM 676 N N . ALA A 1 91 ? 4.376 -5.848 10.773 1.00 85.06 91 ALA A N 1
ATOM 677 C CA . ALA A 1 91 ? 3.897 -7.224 10.861 1.00 85.06 91 ALA A CA 1
ATOM 678 C C . ALA A 1 91 ? 2.441 -7.365 10.373 1.00 85.06 91 ALA A C 1
ATOM 680 O O . ALA A 1 91 ? 1.902 -8.472 10.349 1.00 85.06 91 ALA A O 1
ATOM 681 N N . GLY A 1 92 ? 1.806 -6.259 9.966 1.00 80.56 92 GLY A N 1
ATOM 682 C CA . GLY A 1 92 ? 0.422 -6.225 9.503 1.00 80.56 92 GLY A CA 1
ATOM 683 C C . GLY A 1 92 ? -0.611 -6.106 10.626 1.00 80.56 92 GLY A C 1
ATOM 684 O O . GLY A 1 92 ? -1.807 -6.225 10.356 1.00 80.56 92 GLY A O 1
ATOM 685 N N . ALA A 1 93 ? -0.197 -5.868 11.875 1.00 89.50 93 ALA A N 1
ATOM 686 C CA . ALA A 1 93 ? -1.128 -5.649 12.974 1.00 89.50 93 ALA A CA 1
ATOM 687 C C . ALA A 1 93 ? -1.706 -4.233 12.905 1.00 89.50 93 ALA A C 1
ATOM 689 O O . ALA A 1 93 ? -0.974 -3.247 12.822 1.00 89.50 93 ALA A O 1
ATOM 690 N N . THR A 1 94 ? -3.032 -4.127 12.963 1.00 92.00 94 THR A N 1
ATOM 691 C CA . THR A 1 94 ? -3.747 -2.847 12.958 1.00 92.00 94 THR A CA 1
ATOM 692 C C . THR A 1 94 ? -4.195 -2.458 14.359 1.00 92.00 94 THR A C 1
ATOM 694 O O . THR A 1 94 ? -4.735 -3.289 15.089 1.00 92.00 94 THR A O 1
ATOM 697 N N . ALA A 1 95 ? -4.074 -1.178 14.696 1.00 92.50 95 ALA A N 1
ATOM 698 C CA . ALA A 1 95 ? -4.620 -0.602 15.917 1.00 92.50 95 ALA A CA 1
ATOM 699 C C . ALA A 1 95 ? -5.279 0.747 15.626 1.00 92.50 95 ALA A C 1
ATOM 701 O O . ALA A 1 95 ? -4.843 1.487 14.746 1.00 92.50 95 ALA A O 1
ATOM 702 N N . ILE A 1 96 ? -6.319 1.084 16.385 1.00 94.00 96 ILE A N 1
ATOM 703 C CA . ILE A 1 96 ? -6.849 2.446 16.405 1.00 94.00 96 ILE A CA 1
ATOM 704 C C . ILE A 1 96 ? -5.919 3.291 17.283 1.00 94.00 96 ILE A C 1
ATOM 706 O O . ILE A 1 96 ? -5.534 2.873 18.376 1.00 94.00 96 ILE A O 1
ATOM 710 N N . GLY A 1 97 ? -5.546 4.475 16.805 1.00 91.94 97 GLY A N 1
ATOM 711 C CA . GLY A 1 97 ? -4.709 5.408 17.543 1.00 91.94 97 GLY A CA 1
ATOM 712 C C . GLY A 1 97 ? -5.367 5.880 18.842 1.00 91.94 97 GLY A C 1
ATOM 713 O O . GLY A 1 97 ? -6.590 5.848 19.013 1.00 91.94 97 GLY A O 1
ATOM 714 N N . ALA A 1 98 ? -4.546 6.382 19.762 1.00 91.38 98 ALA A N 1
ATOM 715 C CA . ALA A 1 98 ? -5.044 6.957 21.005 1.00 91.38 98 ALA A CA 1
ATOM 716 C C . ALA A 1 98 ? -6.025 8.109 20.726 1.00 91.38 98 ALA A C 1
ATOM 718 O O . ALA A 1 98 ? -5.782 8.957 19.864 1.00 91.38 98 ALA A O 1
ATOM 719 N N . SER A 1 99 ? -7.131 8.133 21.473 1.00 93.19 99 SER A N 1
ATOM 720 C CA . SER A 1 99 ? -8.149 9.191 21.413 1.00 93.19 99 SER A CA 1
ATOM 721 C C . SER A 1 99 ? -8.790 9.401 20.033 1.00 93.19 99 SER A C 1
ATOM 723 O O . SER A 1 99 ? -9.303 10.485 19.762 1.00 93.19 99 SER A O 1
ATOM 725 N N . LYS A 1 100 ? -8.762 8.397 19.146 1.00 95.62 100 LYS A N 1
ATOM 726 C CA . LYS A 1 1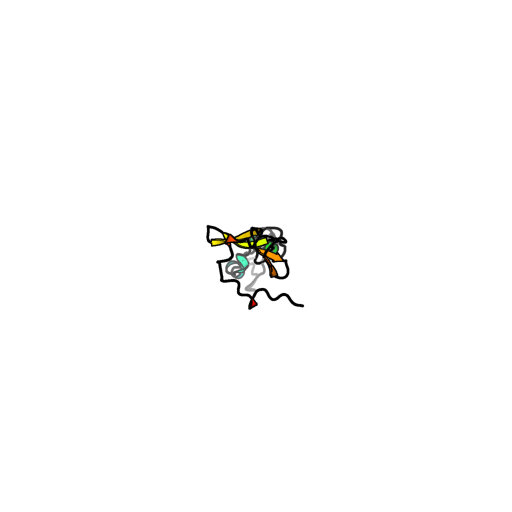00 ? -9.379 8.501 17.814 1.00 95.62 100 LYS A CA 1
ATOM 727 C C . LYS A 1 100 ? -10.869 8.181 17.790 1.00 95.62 100 LYS A C 1
ATOM 729 O O . LYS A 1 100 ? -11.583 8.707 16.948 1.00 95.62 100 LYS A O 1
ATOM 734 N N . VAL A 1 101 ? -11.346 7.367 18.730 1.00 94.19 101 VAL A N 1
ATOM 735 C CA . VAL A 1 101 ? -12.782 7.128 18.916 1.00 94.19 101 VAL A CA 1
ATOM 736 C C . VAL A 1 101 ? -13.337 8.222 19.822 1.00 94.19 101 VAL A C 1
ATOM 738 O O . VAL A 1 101 ? -13.054 8.254 21.019 1.00 94.19 101 VAL A O 1
ATOM 741 N N . LEU A 1 102 ? -14.103 9.139 19.238 1.00 94.56 102 LEU A N 1
ATOM 742 C CA . LEU A 1 102 ? -14.765 10.243 19.929 1.00 94.56 102 LEU A CA 1
ATOM 743 C C . LEU A 1 102 ? -16.232 9.901 20.209 1.00 94.56 102 LEU A C 1
ATOM 745 O O . LEU A 1 102 ? -16.808 9.018 19.577 1.00 94.56 102 LEU A O 1
ATOM 749 N N . THR A 1 103 ? -16.880 10.661 21.097 1.00 92.75 103 THR A N 1
ATOM 750 C CA . THR A 1 103 ? -18.310 10.490 21.418 1.00 92.75 103 THR A CA 1
ATOM 751 C C . THR A 1 103 ? -19.190 10.504 20.169 1.00 92.75 103 THR A C 1
ATOM 753 O O . THR A 1 103 ? -20.098 9.697 20.063 1.00 92.75 103 THR A O 1
ATOM 756 N N . GLY A 1 104 ? -18.886 11.356 19.183 1.00 93.88 104 GLY A N 1
ATOM 757 C CA . GLY A 1 104 ? -19.656 11.427 17.936 1.00 93.88 104 GLY A CA 1
ATOM 758 C C . GLY A 1 104 ? -19.520 10.204 17.019 1.00 93.88 104 GLY A C 1
ATOM 759 O O . GLY A 1 104 ? -20.321 10.054 16.103 1.00 93.88 104 GLY A O 1
ATOM 760 N N . ASN A 1 105 ? -18.528 9.331 17.238 1.00 94.12 105 ASN A N 1
ATOM 761 C CA . ASN A 1 105 ? -18.403 8.063 16.508 1.00 94.12 105 ASN A CA 1
ATOM 762 C C . ASN A 1 105 ? -19.276 6.956 17.106 1.00 94.12 105 ASN A C 1
ATOM 764 O O . ASN A 1 105 ? -19.445 5.907 16.488 1.00 94.12 105 ASN A O 1
ATOM 768 N N . ILE A 1 106 ? -19.795 7.179 18.311 1.00 93.94 106 ILE A N 1
ATOM 769 C CA . ILE A 1 106 ? -20.604 6.227 19.051 1.00 93.94 106 ILE A CA 1
ATOM 770 C C . ILE A 1 106 ? -22.052 6.683 18.934 1.00 93.94 106 ILE A C 1
ATOM 772 O O . ILE A 1 106 ? -22.392 7.806 19.295 1.00 93.94 106 ILE A O 1
ATOM 776 N N . LEU A 1 107 ? -22.910 5.812 18.415 1.00 94.44 107 LEU A N 1
ATOM 777 C CA . LEU A 1 107 ? -24.337 6.086 18.394 1.00 94.44 107 LEU A CA 1
ATOM 778 C C . LEU A 1 107 ? -24.922 5.879 19.799 1.00 94.44 107 LEU A C 1
ATOM 780 O O . LEU A 1 107 ? -24.588 4.918 20.497 1.00 94.44 107 LEU A O 1
ATOM 784 N N . ASP A 1 108 ? -25.819 6.770 20.214 1.00 90.69 108 ASP A N 1
ATOM 785 C CA . ASP A 1 108 ? -26.455 6.670 21.525 1.00 90.69 108 ASP A CA 1
ATOM 786 C C . ASP A 1 108 ? -27.201 5.339 21.679 1.00 90.69 108 ASP A C 1
ATOM 788 O O . ASP A 1 108 ? -27.971 4.913 20.816 1.00 90.69 108 ASP A O 1
ATOM 792 N N . GLY A 1 109 ? -26.961 4.671 22.808 1.00 89.44 109 GLY A N 1
ATOM 793 C CA . GLY A 1 109 ? -27.607 3.407 23.153 1.00 89.44 109 GLY A CA 1
ATOM 794 C C . GLY A 1 109 ? -27.089 2.169 22.412 1.00 89.44 109 GLY A C 1
ATOM 795 O O . GLY A 1 109 ? -27.598 1.084 22.685 1.00 89.44 109 GLY A O 1
ATOM 796 N N . THR A 1 110 ? -26.094 2.276 21.518 1.00 91.00 110 THR A N 1
ATOM 797 C CA . THR A 1 110 ? -25.530 1.090 20.838 1.00 91.00 110 THR A CA 1
ATOM 798 C C . THR A 1 110 ? -24.445 0.385 21.633 1.00 91.00 110 THR A C 1
ATOM 800 O O . THR A 1 110 ? -24.206 -0.791 21.394 1.00 91.00 110 THR A O 1
ATOM 803 N N . ILE A 1 111 ? -23.794 1.086 22.562 1.00 90.94 111 ILE A N 1
ATOM 804 C CA . ILE A 1 111 ? -22.894 0.459 23.531 1.00 90.94 111 ILE A CA 1
ATOM 805 C C . ILE A 1 111 ? -23.764 -0.124 24.634 1.00 90.94 111 ILE A C 1
ATOM 807 O O . ILE A 1 111 ? -24.306 0.614 25.464 1.00 90.94 111 ILE A O 1
ATOM 811 N N . VAL A 1 112 ? -23.939 -1.443 24.627 1.00 90.12 112 VAL A N 1
ATOM 812 C CA . VAL A 1 112 ? -24.697 -2.115 25.682 1.00 90.12 112 VAL A CA 1
ATOM 813 C C . VAL A 1 112 ? -23.790 -2.409 26.873 1.00 90.12 112 VAL A C 1
ATOM 815 O O . VAL A 1 112 ? -22.571 -2.480 26.754 1.00 90.12 112 VAL A O 1
ATOM 818 N N . VAL A 1 113 ? -24.379 -2.626 28.053 1.00 86.38 113 VAL A N 1
ATOM 819 C CA . VAL A 1 113 ? -23.614 -2.948 29.276 1.00 86.38 113 VAL A CA 1
ATOM 820 C C . VAL A 1 113 ? -22.712 -4.177 29.083 1.00 86.38 113 VAL A C 1
ATOM 822 O O . VAL A 1 113 ? -21.640 -4.242 29.676 1.00 86.38 113 VAL A O 1
ATOM 825 N N . GLY A 1 114 ? -23.112 -5.121 28.223 1.00 87.88 114 GLY A N 1
ATOM 826 C CA . GLY A 1 114 ? -22.298 -6.287 27.866 1.00 87.88 114 GLY A CA 1
ATOM 827 C C . GLY A 1 114 ? -21.001 -5.951 27.119 1.00 87.88 114 GLY A C 1
ATOM 828 O O . GLY A 1 114 ? -20.027 -6.682 27.267 1.00 87.88 114 GLY A O 1
ATOM 829 N N . ASP A 1 115 ? -20.958 -4.838 26.385 1.00 88.12 115 ASP A N 1
ATOM 830 C CA . ASP A 1 115 ? -19.771 -4.394 25.639 1.00 88.12 115 ASP A CA 1
ATOM 831 C C . ASP A 1 115 ? -18.751 -3.697 26.547 1.00 88.12 115 ASP A C 1
ATOM 833 O O . ASP A 1 115 ? -17.564 -3.637 26.240 1.00 88.12 115 ASP A O 1
ATOM 837 N N . LEU A 1 116 ? -19.202 -3.184 27.695 1.00 86.94 116 LEU A N 1
ATOM 838 C CA . LEU A 1 116 ? -18.384 -2.459 28.669 1.00 86.94 116 LEU A CA 1
ATOM 839 C C . LEU A 1 116 ? -17.574 -3.383 29.584 1.00 86.94 116 LEU A C 1
ATOM 841 O O . LEU A 1 116 ? -17.163 -2.931 30.649 1.00 86.94 116 LEU A O 1
ATOM 845 N N . ALA A 1 117 ? -17.396 -4.660 29.220 1.00 75.69 117 ALA A N 1
ATOM 846 C CA . ALA A 1 117 ? -16.850 -5.707 30.077 1.00 75.69 117 ALA A CA 1
ATOM 847 C C . ALA A 1 117 ? -15.597 -5.241 30.843 1.00 75.69 117 ALA A C 1
ATOM 849 O O . ALA A 1 117 ? -14.470 -5.293 30.354 1.00 75.69 117 ALA A O 1
ATOM 850 N N . ASN A 1 118 ? -15.812 -4.796 32.082 1.00 68.69 118 ASN A N 1
ATOM 851 C CA . ASN A 1 118 ? -14.761 -4.506 33.033 1.00 68.69 118 ASN A CA 1
ATOM 852 C C . ASN A 1 118 ? -14.304 -5.864 33.548 1.00 68.69 118 ASN A C 1
ATOM 854 O O . ASN A 1 118 ? -14.906 -6.399 34.481 1.00 68.69 118 ASN A O 1
ATOM 858 N N . ALA A 1 119 ? -13.311 -6.452 32.877 1.00 56.75 119 ALA A N 1
ATOM 859 C CA . ALA A 1 119 ? -12.613 -7.614 33.398 1.00 56.75 119 ALA A CA 1
ATOM 860 C C . ALA A 1 119 ? -12.186 -7.286 34.837 1.00 56.75 119 ALA A C 1
ATOM 862 O O . ALA A 1 119 ? -11.398 -6.366 35.061 1.00 56.75 119 ALA A O 1
ATOM 863 N N . ALA A 1 120 ? -12.821 -7.966 35.792 1.00 54.03 120 ALA A N 1
ATOM 864 C CA . ALA A 1 120 ? -12.344 -8.036 37.162 1.00 54.03 120 ALA A CA 1
ATOM 865 C C . ALA A 1 120 ? -10.977 -8.729 37.189 1.00 54.03 120 ALA A C 1
ATOM 867 O O . ALA A 1 120 ? -10.775 -9.650 36.361 1.00 54.03 120 ALA A O 1
#

Sequence (120 aa):
MVKSSISKVPFAISSRVADSLANGEYDPIFRQSVASGITSDDIVRWNGDITETEPSPPFNLELPNGKIYLGDGTNQAAEVTMSGDVTIDNAGATAIGASKVLTGNILDGTIVVGDLANAA

pLDDT: mean 77.43, std 14.87, range [47.28, 95.62]